Protein AF-A0A2J0Q0A0-F1 (afdb_monomer_lite)

Secondary structure (DSSP, 8-state):
--HHHHHHHHHHHIIIIIHHHHHHHHHHHHH--HHHHHHHHHHHHHHHHHHHHHHHHHHH-TTTTT-HHHHHHHHHHHHHHHHHHHHHHHHHHHHHHHHHHHTT-

Structure (mmCIF, N/CA/C/O backbone):
data_AF-A0A2J0Q0A0-F1
#
_entry.id   AF-A0A2J0Q0A0-F1
#
loop_
_atom_site.group_PDB
_atom_site.id
_atom_site.type_symbol
_atom_site.label_atom_id
_atom_site.label_alt_id
_atom_site.label_comp_id
_atom_site.label_asym_id
_atom_site.label_entity_id
_atom_site.label_seq_id
_atom_site.pdbx_PDB_ins_code
_atom_site.Cartn_x
_atom_site.Cartn_y
_atom_site.Cartn_z
_atom_site.occupancy
_atom_site.B_iso_or_equiv
_atom_site.auth_seq_id
_atom_site.auth_comp_id
_atom_site.auth_asym_id
_atom_site.auth_atom_id
_atom_site.pdbx_PDB_model_num
ATOM 1 N N . MET A 1 1 ? -14.713 5.503 20.145 1.00 80.75 1 MET A N 1
ATOM 2 C CA . MET A 1 1 ? -14.421 4.571 19.046 1.00 80.75 1 MET A CA 1
ATOM 3 C C . MET A 1 1 ? -14.456 3.173 19.618 1.00 80.75 1 MET A C 1
ATOM 5 O O . MET A 1 1 ? -13.974 2.983 20.728 1.00 80.75 1 MET A O 1
ATOM 9 N N . THR A 1 2 ? -15.078 2.236 18.923 1.00 88.56 2 THR A N 1
ATOM 10 C CA . THR A 1 2 ? -15.164 0.825 19.304 1.00 88.56 2 THR A CA 1
ATOM 11 C C . THR A 1 2 ? -14.374 -0.029 18.316 1.00 88.56 2 THR A C 1
ATOM 13 O O . THR A 1 2 ? -13.995 0.447 17.249 1.00 88.56 2 THR A O 1
ATOM 16 N N . LYS A 1 3 ? -14.142 -1.301 18.653 1.00 87.75 3 LYS A N 1
ATOM 17 C CA . LYS A 1 3 ? -13.508 -2.261 17.739 1.00 87.75 3 LYS A CA 1
ATOM 18 C C . LYS A 1 3 ? -14.283 -2.396 16.422 1.00 87.75 3 LYS A C 1
ATOM 20 O O . LYS A 1 3 ? -13.683 -2.305 15.365 1.00 87.75 3 LYS A O 1
ATOM 25 N N . THR A 1 4 ? -15.616 -2.464 16.489 1.00 91.50 4 THR A N 1
ATOM 26 C CA . THR A 1 4 ? -16.485 -2.499 15.300 1.00 91.50 4 THR A CA 1
ATOM 27 C C . THR A 1 4 ? -16.289 -1.287 14.388 1.00 91.50 4 THR A C 1
ATOM 29 O O . THR A 1 4 ? -16.342 -1.434 13.172 1.00 91.50 4 THR A O 1
ATOM 32 N N . ASP A 1 5 ? -16.041 -0.099 14.948 1.00 92.12 5 ASP A N 1
ATOM 33 C CA . ASP A 1 5 ? -15.784 1.091 14.131 1.00 92.12 5 ASP A CA 1
ATOM 34 C C . ASP A 1 5 ? -14.448 0.972 13.376 1.00 92.12 5 ASP A C 1
ATOM 36 O O . ASP A 1 5 ? -14.370 1.341 12.208 1.00 92.12 5 ASP A O 1
ATOM 40 N N . ILE A 1 6 ? -13.408 0.417 14.013 1.00 94.06 6 ILE A N 1
ATOM 41 C CA . ILE A 1 6 ? -12.119 0.159 13.352 1.00 94.06 6 ILE A CA 1
ATOM 42 C C . ILE A 1 6 ? -12.250 -0.918 12.279 1.00 94.06 6 ILE A C 1
ATOM 44 O O . ILE A 1 6 ? -11.717 -0.729 11.188 1.00 94.06 6 ILE A O 1
ATOM 48 N N . ASP A 1 7 ? -12.981 -1.999 12.549 1.00 93.25 7 ASP A N 1
ATOM 49 C CA . ASP A 1 7 ? -13.211 -3.067 11.570 1.00 93.25 7 ASP A CA 1
ATOM 50 C C . ASP A 1 7 ? -13.849 -2.500 10.290 1.00 93.25 7 ASP A C 1
ATOM 52 O O . ASP A 1 7 ? -13.417 -2.815 9.180 1.00 93.25 7 ASP A O 1
ATOM 56 N N . LEU A 1 8 ? -14.827 -1.597 10.439 1.00 95.38 8 LEU A N 1
ATOM 57 C CA . LEU A 1 8 ? -15.453 -0.896 9.315 1.00 95.38 8 LEU A CA 1
ATOM 58 C C . LEU A 1 8 ? -14.465 0.021 8.586 1.00 95.38 8 LEU A C 1
ATOM 60 O O . LEU A 1 8 ? -14.397 -0.021 7.361 1.00 95.38 8 LEU A O 1
ATOM 64 N N . MET A 1 9 ? -13.661 0.806 9.311 1.00 95.81 9 MET A N 1
ATOM 65 C CA . MET A 1 9 ? -12.643 1.670 8.697 1.00 95.81 9 MET A CA 1
ATOM 66 C C . MET A 1 9 ? -11.593 0.865 7.918 1.00 95.81 9 MET A C 1
ATOM 68 O O . MET A 1 9 ? -11.182 1.277 6.835 1.00 95.81 9 MET A O 1
ATOM 72 N N . LEU A 1 10 ? -11.156 -0.280 8.449 1.00 95.62 10 LEU A N 1
ATOM 73 C CA . LEU A 1 10 ? -10.203 -1.169 7.783 1.00 95.62 10 LEU A CA 1
ATOM 74 C C . LEU A 1 10 ? -10.828 -1.862 6.569 1.00 95.62 10 LEU A C 1
ATOM 76 O O . LEU A 1 10 ? -10.151 -2.036 5.555 1.00 95.62 10 LEU A O 1
ATOM 80 N N . GLN A 1 11 ? -12.112 -2.217 6.632 1.00 96.00 11 GLN A N 1
ATOM 81 C CA . GLN A 1 11 ? -12.835 -2.744 5.479 1.00 96.00 11 GLN A CA 1
ATOM 82 C C . GLN A 1 11 ? -12.969 -1.689 4.373 1.00 96.00 11 GLN A C 1
ATOM 84 O O . GLN A 1 11 ? -12.642 -1.967 3.220 1.00 96.00 11 GLN A O 1
ATOM 89 N N . GLU A 1 12 ? -13.385 -0.467 4.710 1.00 96.94 12 GLU A N 1
ATOM 90 C CA . GLU A 1 12 ? -13.476 0.639 3.750 1.00 96.94 12 GLU A CA 1
ATOM 91 C C . GLU A 1 12 ? -12.109 0.960 3.139 1.00 96.94 12 GLU A C 1
ATOM 93 O O . GLU A 1 12 ? -11.995 1.128 1.925 1.00 96.94 12 GLU A O 1
ATOM 98 N N . PHE A 1 13 ? -11.057 0.976 3.961 1.00 97.62 13 PHE A N 1
ATOM 99 C CA . PHE A 1 13 ? -9.681 1.111 3.499 1.00 97.62 13 PHE A CA 1
ATOM 100 C C . PHE A 1 13 ? -9.309 0.014 2.496 1.00 97.62 13 PHE A C 1
ATOM 102 O O . PHE A 1 13 ? -8.730 0.291 1.442 1.00 97.62 13 PHE A O 1
ATOM 109 N N . HIS A 1 14 ? -9.650 -1.237 2.809 1.00 96.00 14 HIS A N 1
ATOM 110 C CA . HIS A 1 14 ? -9.340 -2.371 1.955 1.00 96.00 14 HIS A CA 1
ATOM 111 C C . HIS A 1 14 ? -10.010 -2.246 0.581 1.00 96.00 14 HIS A C 1
ATOM 113 O O . HIS A 1 14 ? -9.343 -2.359 -0.448 1.00 96.00 14 HIS A O 1
ATOM 119 N N . GLU A 1 15 ? -11.312 -1.970 0.572 1.00 97.12 15 GLU A N 1
ATOM 120 C CA . GLU A 1 15 ? -12.121 -1.899 -0.643 1.00 97.12 15 GLU A CA 1
ATOM 121 C C . GLU A 1 15 ? -11.778 -0.680 -1.506 1.00 97.12 15 GLU A C 1
ATOM 123 O O . GLU A 1 15 ? -11.703 -0.788 -2.729 1.00 97.12 15 GLU A O 1
ATOM 128 N N . GLN A 1 16 ? -11.562 0.481 -0.883 1.00 97.25 16 GLN A N 1
ATOM 129 C CA . GLN A 1 16 ? -11.440 1.746 -1.610 1.00 97.25 16 GLN A CA 1
ATOM 130 C C . GLN A 1 16 ? -10.001 2.137 -1.934 1.00 97.25 16 GLN A C 1
ATOM 132 O O . GLN A 1 16 ? -9.801 2.956 -2.828 1.00 97.25 16 GLN A O 1
ATOM 137 N N . LEU A 1 17 ? -9.007 1.607 -1.214 1.00 97.69 17 LEU A N 1
ATOM 138 C CA . LEU A 1 17 ? -7.615 2.056 -1.336 1.00 97.69 17 LEU A CA 1
ATOM 139 C C . LEU A 1 17 ? -6.634 0.902 -1.521 1.00 97.69 17 LEU A C 1
ATOM 141 O O . LEU A 1 17 ? -5.792 0.970 -2.412 1.00 97.69 17 LEU A O 1
ATOM 145 N N . HIS A 1 18 ? -6.742 -0.167 -0.729 1.00 96.06 18 HIS A N 1
ATOM 146 C CA . HIS A 1 18 ? -5.785 -1.271 -0.818 1.00 96.06 18 HIS A CA 1
ATOM 147 C C . HIS A 1 18 ? -5.936 -2.073 -2.117 1.00 96.06 18 HIS A C 1
ATOM 149 O O . HIS A 1 18 ? -4.939 -2.312 -2.791 1.00 96.06 18 HIS A O 1
ATOM 155 N N . ILE A 1 19 ? -7.160 -2.457 -2.503 1.00 96.25 19 ILE A N 1
ATOM 156 C CA . ILE A 1 19 ? -7.395 -3.166 -3.772 1.00 96.25 19 ILE A CA 1
ATOM 157 C C . ILE A 1 19 ? -6.963 -2.306 -4.977 1.00 96.25 19 ILE A C 1
ATOM 159 O O . ILE A 1 19 ? -6.145 -2.786 -5.762 1.00 96.25 19 ILE A O 1
ATOM 163 N N . PRO A 1 20 ? -7.389 -1.030 -5.108 1.00 97.12 20 PRO A N 1
ATOM 164 C CA . PRO A 1 20 ? -6.931 -0.176 -6.207 1.00 97.12 20 PRO A CA 1
ATOM 165 C C . PRO A 1 20 ? -5.415 0.040 -6.252 1.00 97.12 20 PRO A C 1
ATOM 167 O O . PRO A 1 20 ? -4.844 0.115 -7.338 1.00 97.12 20 PRO A O 1
ATOM 170 N N . LEU A 1 21 ? -4.748 0.118 -5.095 1.00 97.81 21 LEU A N 1
ATOM 171 C CA . LEU A 1 21 ? -3.288 0.157 -5.032 1.00 97.81 21 LEU A CA 1
ATOM 172 C C . LEU A 1 21 ? -2.674 -1.112 -5.634 1.00 97.81 21 LEU A C 1
ATOM 174 O O . LEU A 1 21 ? -1.779 -1.007 -6.466 1.00 97.81 21 LEU A O 1
ATOM 178 N N . LEU A 1 22 ? -3.151 -2.299 -5.255 1.00 96.00 22 LEU A N 1
ATOM 179 C CA . LEU A 1 22 ? -2.631 -3.558 -5.799 1.00 96.00 22 LEU A CA 1
ATOM 180 C C . LEU A 1 22 ? -2.854 -3.668 -7.313 1.00 96.00 22 LEU A C 1
ATOM 182 O O . LEU A 1 22 ? -1.957 -4.120 -8.030 1.00 96.00 22 LEU A O 1
ATOM 186 N N . ASP A 1 23 ? -4.006 -3.209 -7.805 1.00 97.06 23 ASP A N 1
ATOM 187 C CA . ASP A 1 23 ? -4.293 -3.148 -9.239 1.00 97.06 23 ASP A CA 1
ATOM 188 C C . ASP A 1 23 ? -3.322 -2.198 -9.959 1.00 97.06 23 ASP A C 1
ATOM 190 O O . ASP A 1 23 ? -2.744 -2.562 -10.984 1.00 97.06 23 ASP A O 1
ATOM 194 N N . ALA A 1 24 ? -3.079 -1.007 -9.401 1.00 97.38 24 ALA A N 1
ATOM 195 C CA . ALA A 1 24 ? -2.146 -0.034 -9.965 1.00 97.38 24 ALA A CA 1
ATOM 196 C C . ALA A 1 24 ? -0.693 -0.538 -9.947 1.00 97.38 24 ALA A C 1
ATOM 198 O O . ALA A 1 24 ? 0.015 -0.388 -10.940 1.00 97.38 24 ALA A O 1
ATOM 199 N N . THR A 1 25 ? -0.254 -1.180 -8.861 1.00 96.56 25 THR A N 1
ATOM 200 C CA . THR A 1 25 ? 1.077 -1.798 -8.764 1.00 96.56 25 THR A CA 1
ATOM 201 C C . THR A 1 25 ? 1.239 -2.915 -9.791 1.00 96.56 25 THR A C 1
ATOM 203 O O . THR A 1 25 ? 2.239 -2.961 -10.504 1.00 96.56 25 THR A O 1
ATOM 206 N N . THR A 1 26 ? 0.235 -3.783 -9.937 1.00 96.38 26 THR A N 1
ATOM 207 C CA . THR A 1 26 ? 0.241 -4.847 -10.954 1.00 96.38 26 THR A CA 1
ATOM 208 C C . THR A 1 26 ? 0.331 -4.266 -12.363 1.00 96.38 26 THR A C 1
ATOM 210 O O . THR A 1 26 ? 1.095 -4.753 -13.200 1.00 96.38 26 THR A O 1
ATOM 213 N N . GLU A 1 27 ? -0.423 -3.203 -12.630 1.00 97.12 27 GLU A N 1
ATOM 214 C CA . GLU A 1 27 ? -0.394 -2.519 -13.916 1.00 97.12 27 GLU A CA 1
ATOM 215 C C . GLU A 1 27 ? 0.958 -1.845 -14.181 1.00 97.12 27 GLU A C 1
ATOM 217 O O . GLU A 1 27 ? 1.443 -1.895 -15.311 1.00 97.12 27 GLU A O 1
ATOM 222 N N . ALA A 1 28 ? 1.605 -1.291 -13.152 1.00 97.38 28 ALA A N 1
ATOM 223 C CA . ALA A 1 28 ? 2.946 -0.727 -13.259 1.00 97.38 28 ALA A CA 1
ATOM 224 C C . ALA A 1 28 ? 3.974 -1.783 -13.681 1.00 97.38 28 ALA A C 1
ATOM 226 O O . ALA A 1 28 ? 4.713 -1.566 -14.639 1.00 97.38 28 ALA A O 1
ATOM 227 N N . TYR A 1 29 ? 3.958 -2.964 -13.057 1.00 95.44 29 TYR A N 1
ATOM 228 C CA . TYR A 1 29 ? 4.806 -4.086 -13.481 1.00 95.44 29 TYR A CA 1
ATOM 229 C C . TYR A 1 29 ? 4.510 -4.549 -14.910 1.00 95.44 29 TYR A C 1
ATOM 231 O O . TYR A 1 29 ? 5.413 -4.970 -15.629 1.00 95.44 29 TYR A O 1
ATOM 239 N N . ARG A 1 30 ? 3.243 -4.492 -15.336 1.00 96.00 30 ARG A N 1
ATOM 240 C CA . ARG A 1 30 ? 2.837 -4.912 -16.682 1.00 96.00 30 ARG A CA 1
ATOM 241 C C . ARG A 1 30 ? 3.274 -3.923 -17.760 1.00 96.00 30 ARG A C 1
ATOM 243 O O . ARG A 1 30 ? 3.621 -4.350 -18.859 1.00 96.00 30 ARG A O 1
ATOM 250 N N . GLN A 1 31 ? 3.170 -2.625 -17.486 1.00 95.44 31 GLN A N 1
ATOM 251 C CA . GLN A 1 31 ? 3.517 -1.578 -18.445 1.00 95.44 31 GLN A CA 1
ATOM 252 C C . GLN A 1 31 ? 5.016 -1.273 -18.451 1.00 95.44 31 GLN A C 1
ATOM 254 O O . GLN A 1 31 ? 5.555 -1.007 -19.521 1.00 95.44 31 GLN A O 1
ATOM 259 N N . GLY A 1 32 ? 5.672 -1.304 -17.289 1.00 93.06 32 GLY A N 1
ATOM 260 C CA . GLY A 1 32 ? 7.097 -0.997 -17.155 1.00 93.06 32 GLY A CA 1
ATOM 261 C C . GLY A 1 32 ? 7.445 0.448 -17.520 1.00 93.06 32 GLY A C 1
ATOM 262 O O . GLY A 1 32 ? 8.558 0.717 -17.956 1.00 93.06 32 GLY A O 1
ATOM 263 N N . THR A 1 33 ? 6.497 1.385 -17.403 1.00 94.62 33 THR A N 1
ATOM 264 C CA . THR A 1 33 ? 6.714 2.795 -17.768 1.00 94.62 33 THR A CA 1
ATOM 265 C C . THR A 1 33 ? 6.802 3.696 -16.538 1.00 94.62 33 THR A C 1
ATOM 267 O O . THR A 1 33 ? 6.100 3.443 -15.548 1.00 94.62 33 THR A O 1
ATOM 270 N N . PRO A 1 34 ? 7.568 4.802 -16.595 1.00 95.06 34 PRO A N 1
ATOM 271 C CA . PRO A 1 34 ? 7.611 5.785 -15.513 1.00 95.06 34 PRO A CA 1
ATOM 272 C C . PRO A 1 34 ? 6.227 6.326 -15.121 1.00 95.06 34 PRO A C 1
ATOM 274 O O . PRO A 1 34 ? 5.950 6.545 -13.941 1.00 95.06 34 PRO A O 1
ATOM 277 N N . GLU A 1 35 ? 5.329 6.518 -16.091 1.00 96.19 35 GLU A N 1
ATOM 278 C CA . GLU A 1 35 ? 3.969 7.004 -15.851 1.00 96.19 35 GLU A CA 1
ATOM 279 C C . GLU A 1 35 ? 3.134 6.001 -15.049 1.00 96.19 35 GLU A C 1
ATOM 281 O O . GLU A 1 35 ? 2.409 6.401 -14.136 1.00 96.19 35 GLU A O 1
ATOM 286 N N . SER A 1 36 ? 3.253 4.706 -15.361 1.00 96.88 36 SER A N 1
ATOM 287 C CA . SER A 1 36 ? 2.530 3.642 -14.658 1.00 96.88 36 SER A CA 1
ATOM 288 C C . SER A 1 36 ? 2.994 3.497 -13.204 1.00 96.88 36 SER A C 1
ATOM 290 O O . SER A 1 36 ? 2.165 3.438 -12.294 1.00 96.88 36 SER A O 1
ATOM 292 N N . VAL A 1 37 ? 4.309 3.574 -12.964 1.00 97.50 37 VAL A N 1
ATOM 293 C CA . VAL A 1 37 ? 4.892 3.601 -11.614 1.00 97.50 37 VAL A CA 1
ATOM 294 C C . VAL A 1 37 ? 4.446 4.848 -10.856 1.00 97.50 37 VAL A C 1
ATOM 296 O O . VAL A 1 37 ? 4.031 4.754 -9.703 1.00 97.50 37 VAL A O 1
ATOM 299 N N . SER A 1 38 ? 4.468 6.020 -11.500 1.00 97.44 38 SER A N 1
ATOM 300 C CA . SER A 1 38 ? 4.019 7.269 -10.877 1.00 97.44 38 SER A CA 1
ATOM 301 C C . SER A 1 38 ? 2.567 7.189 -10.403 1.00 97.44 38 SER A C 1
ATOM 303 O O . SER A 1 38 ? 2.251 7.683 -9.320 1.00 97.44 38 SER A O 1
ATOM 305 N N . GLU A 1 39 ? 1.679 6.563 -11.177 1.00 97.56 39 GLU A N 1
ATOM 306 C CA . GLU A 1 39 ? 0.284 6.391 -10.774 1.00 97.56 39 GLU A CA 1
ATOM 307 C C . GLU A 1 39 ? 0.138 5.439 -9.581 1.00 97.56 39 GLU A C 1
ATOM 309 O O . GLU A 1 39 ? -0.541 5.783 -8.611 1.00 97.56 39 GLU A O 1
ATOM 314 N N . ALA A 1 40 ? 0.841 4.304 -9.585 1.00 98.06 40 ALA A N 1
ATOM 315 C CA . ALA A 1 40 ? 0.854 3.386 -8.447 1.00 98.06 40 ALA A CA 1
ATOM 316 C C . ALA A 1 40 ? 1.396 4.055 -7.168 1.00 98.06 40 ALA A C 1
ATOM 318 O O . ALA A 1 40 ? 0.811 3.911 -6.093 1.00 98.06 40 ALA A O 1
ATOM 319 N N . VAL A 1 41 ? 2.442 4.882 -7.280 1.00 98.00 41 VAL A N 1
ATOM 320 C CA . VAL A 1 41 ? 2.992 5.658 -6.153 1.00 98.00 41 VAL A CA 1
ATOM 321 C C . VAL A 1 41 ? 1.978 6.669 -5.602 1.00 98.00 41 VAL A C 1
ATOM 323 O O . VAL A 1 41 ? 1.907 6.862 -4.386 1.00 98.00 41 VAL A O 1
ATOM 326 N N . LYS A 1 42 ? 1.147 7.301 -6.444 1.00 97.81 42 LYS A N 1
ATOM 327 C CA . LYS A 1 42 ? 0.074 8.192 -5.958 1.00 97.81 42 LYS A CA 1
ATOM 328 C C . LYS A 1 42 ? -0.978 7.426 -5.161 1.00 97.81 42 LYS A C 1
ATOM 330 O O . LYS A 1 42 ? -1.390 7.904 -4.103 1.00 97.81 42 LYS A O 1
ATOM 335 N N . GLN A 1 43 ? -1.387 6.249 -5.640 1.00 97.94 43 GLN A N 1
ATOM 336 C CA . GLN A 1 43 ? -2.324 5.386 -4.912 1.00 97.94 43 GLN A CA 1
ATOM 337 C C . GLN A 1 43 ? -1.728 4.939 -3.573 1.00 97.94 43 GLN A C 1
ATOM 339 O O . GLN A 1 43 ? -2.390 5.026 -2.539 1.00 97.94 43 GLN A O 1
ATOM 344 N N . LEU A 1 44 ? -0.444 4.565 -3.566 1.00 98.19 44 LEU A N 1
ATOM 345 C CA . LEU A 1 44 ? 0.280 4.192 -2.353 1.00 98.19 44 LEU A CA 1
ATOM 346 C C . LEU A 1 44 ? 0.324 5.346 -1.350 1.00 98.19 44 LEU A C 1
ATOM 348 O O . LEU A 1 44 ? 0.115 5.137 -0.154 1.00 98.19 44 LEU A O 1
ATOM 352 N N . HIS A 1 45 ? 0.572 6.568 -1.824 1.00 97.88 45 HIS A N 1
ATOM 353 C CA . HIS A 1 45 ? 0.583 7.750 -0.973 1.00 97.88 45 HIS A CA 1
ATOM 354 C C . HIS A 1 45 ? -0.790 8.000 -0.340 1.00 97.88 45 HIS A C 1
ATOM 356 O O . HIS A 1 45 ? -0.874 8.189 0.874 1.00 97.88 45 HIS A O 1
ATOM 362 N N . LEU A 1 46 ? -1.865 7.949 -1.132 1.00 97.62 46 LEU A N 1
ATOM 363 C CA . LEU A 1 46 ? -3.227 8.122 -0.627 1.00 97.62 46 LEU A CA 1
ATOM 364 C C . LEU A 1 46 ? -3.572 7.064 0.431 1.00 97.62 46 LEU A C 1
ATOM 366 O O . LEU A 1 46 ? -4.038 7.411 1.518 1.00 97.62 46 LEU A O 1
AT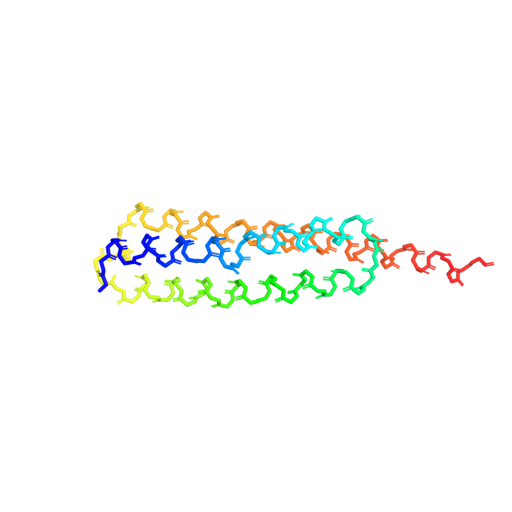OM 370 N N . ALA A 1 47 ? -3.279 5.793 0.144 1.00 98.12 47 ALA A N 1
ATOM 371 C CA . ALA A 1 47 ? -3.464 4.695 1.084 1.00 98.12 47 ALA A CA 1
ATOM 372 C C . ALA A 1 47 ? -2.658 4.925 2.377 1.00 98.12 47 ALA A C 1
ATOM 374 O O . ALA A 1 47 ? -3.191 4.830 3.479 1.00 98.12 47 ALA A O 1
ATOM 375 N N . SER A 1 48 ? -1.396 5.337 2.268 1.00 97.88 48 SER A N 1
ATOM 376 C CA . SER A 1 48 ? -0.541 5.606 3.432 1.00 97.88 48 SER A CA 1
ATOM 377 C C . SER A 1 48 ? -1.088 6.727 4.320 1.00 97.88 48 SER A C 1
ATOM 379 O O . SER A 1 48 ? -1.078 6.603 5.544 1.00 97.88 48 SER A O 1
ATOM 381 N N . VAL A 1 49 ? -1.613 7.805 3.729 1.00 97.75 49 VAL A N 1
ATOM 382 C CA . VAL A 1 49 ? -2.207 8.924 4.481 1.00 97.75 49 VAL A CA 1
ATOM 383 C C . VAL A 1 49 ? -3.445 8.477 5.259 1.00 97.75 49 VAL A C 1
ATOM 385 O O . VAL A 1 49 ? -3.580 8.803 6.440 1.00 97.75 49 VAL A O 1
ATOM 388 N N . VAL A 1 50 ? -4.342 7.713 4.631 1.00 97.69 50 VAL A N 1
ATOM 389 C CA . VAL A 1 50 ? -5.552 7.220 5.307 1.00 97.69 50 VAL A CA 1
ATOM 390 C C . VAL A 1 50 ? -5.195 6.210 6.396 1.00 97.69 50 VAL A C 1
ATOM 392 O O . VAL A 1 50 ? -5.720 6.304 7.507 1.00 97.69 50 VAL A O 1
ATOM 395 N N . MET A 1 51 ? -4.246 5.310 6.128 1.00 97.69 51 MET A N 1
ATOM 396 C CA . MET A 1 51 ? -3.760 4.343 7.113 1.00 97.69 51 MET A CA 1
ATOM 397 C C . MET A 1 51 ? -3.139 5.038 8.330 1.00 97.69 51 MET A C 1
ATOM 399 O O . MET A 1 51 ? -3.420 4.665 9.467 1.00 97.69 51 MET A O 1
ATOM 403 N N . GLN A 1 52 ? -2.367 6.108 8.117 1.00 96.69 52 GLN A N 1
ATOM 404 C CA . GLN A 1 52 ? -1.833 6.924 9.208 1.00 96.69 52 GLN A CA 1
ATOM 405 C C . GLN A 1 52 ? -2.950 7.551 10.055 1.00 96.69 52 GLN A C 1
ATOM 407 O O . GLN A 1 52 ? -2.838 7.602 11.279 1.00 96.69 52 GLN A O 1
ATOM 412 N N . GLY A 1 53 ? -4.045 7.986 9.424 1.00 96.50 53 GLY A N 1
ATOM 413 C CA . GLY A 1 53 ? -5.237 8.464 10.126 1.00 96.50 53 GLY A CA 1
ATOM 414 C C . GLY A 1 53 ? -5.873 7.390 11.015 1.00 96.50 53 GLY A C 1
ATOM 415 O O . GLY A 1 53 ? -6.173 7.664 12.176 1.00 96.50 53 GLY A O 1
ATOM 416 N N . ILE A 1 54 ? -6.022 6.161 10.505 1.00 96.25 54 ILE A N 1
ATOM 417 C CA . ILE A 1 54 ? -6.543 5.015 11.272 1.00 96.25 54 ILE A CA 1
ATOM 418 C C . ILE A 1 54 ? -5.633 4.707 12.468 1.00 96.25 54 ILE A C 1
ATOM 420 O O . ILE A 1 54 ? -6.124 4.589 13.591 1.00 96.25 54 ILE A O 1
ATOM 424 N N . ILE A 1 55 ? -4.313 4.647 12.255 1.00 96.38 55 ILE A N 1
ATOM 425 C CA . ILE A 1 55 ? -3.324 4.442 13.326 1.00 96.38 55 ILE A CA 1
ATOM 426 C C . ILE A 1 55 ? -3.494 5.505 14.413 1.00 96.38 55 ILE A C 1
ATOM 428 O O . ILE A 1 55 ? -3.635 5.169 15.585 1.00 96.38 55 ILE A O 1
ATOM 432 N N . SER A 1 56 ? -3.569 6.783 14.033 1.00 96.31 56 SER A N 1
ATOM 433 C CA . SER A 1 56 ? -3.737 7.875 14.993 1.00 96.31 56 SER A CA 1
ATOM 434 C C . SER A 1 56 ? -5.042 7.786 15.789 1.00 96.31 56 SER A C 1
ATOM 436 O O . SER A 1 56 ? -5.049 8.119 16.973 1.00 96.31 56 SER A O 1
ATOM 438 N N . VAL A 1 57 ? -6.140 7.326 15.181 1.00 95.31 57 VAL A N 1
ATOM 439 C CA . VAL A 1 57 ? -7.408 7.087 15.893 1.00 95.31 57 VAL A CA 1
ATOM 440 C C . VAL A 1 57 ? -7.261 5.967 16.924 1.00 95.31 57 VAL A C 1
ATOM 442 O O . VAL A 1 57 ? -7.755 6.107 18.044 1.00 95.31 57 VAL A O 1
ATOM 445 N N . VAL A 1 58 ? -6.579 4.876 16.566 1.00 95.69 58 VAL A N 1
ATOM 446 C CA . VAL A 1 58 ? -6.330 3.749 17.474 1.00 95.69 58 VAL A CA 1
ATOM 447 C C . VAL A 1 58 ? -5.445 4.179 18.640 1.00 95.69 58 VAL A C 1
ATOM 449 O O . VAL A 1 58 ? -5.814 3.948 19.787 1.00 95.69 58 VAL A O 1
ATOM 452 N N . GLU A 1 59 ? -4.336 4.871 18.373 1.00 94.69 59 GLU A N 1
ATOM 453 C CA . GLU A 1 59 ? -3.392 5.339 19.399 1.00 94.69 59 GLU A CA 1
ATOM 454 C C . GLU A 1 59 ? -4.031 6.303 20.411 1.00 94.69 59 GLU A C 1
ATOM 456 O O . GLU A 1 59 ? -3.725 6.252 21.604 1.00 94.69 59 GLU A O 1
ATOM 461 N N . GLN A 1 60 ? -4.938 7.172 19.953 1.00 94.31 60 GLN A N 1
ATOM 462 C CA . GLN A 1 60 ? -5.628 8.154 20.799 1.00 94.31 60 GLN A CA 1
ATOM 463 C C . GLN A 1 60 ? -6.803 7.562 21.592 1.00 94.31 60 GLN A C 1
ATOM 465 O O . GLN A 1 60 ? -7.356 8.236 22.463 1.00 94.31 60 GLN A O 1
ATOM 470 N N . SER A 1 61 ? -7.217 6.327 21.301 1.00 94.38 61 SER A N 1
ATOM 471 C CA . SER A 1 61 ? -8.346 5.684 21.966 1.00 94.38 61 SER A CA 1
ATOM 472 C C . SER A 1 61 ? -7.875 4.795 23.116 1.00 94.38 61 SER A C 1
ATOM 474 O O . SER A 1 61 ? -7.300 3.738 22.886 1.00 94.38 61 SER A O 1
ATOM 476 N N . GLU A 1 62 ? -8.226 5.167 24.352 1.00 90.31 62 GLU A N 1
ATOM 477 C CA . GLU A 1 62 ? -7.863 4.422 25.577 1.00 90.31 62 GLU A CA 1
ATOM 478 C C . GLU A 1 62 ? -8.302 2.948 25.578 1.00 90.31 62 GLU A C 1
ATOM 480 O O . GLU A 1 62 ? -7.690 2.118 26.234 1.00 90.31 62 GLU A O 1
ATOM 485 N N . SER A 1 63 ? -9.378 2.606 24.866 1.00 90.81 63 SER A N 1
ATOM 486 C CA . SER A 1 63 ? -9.876 1.230 24.779 1.00 90.81 63 SER A CA 1
ATOM 487 C C . SER A 1 63 ? -9.238 0.403 23.662 1.00 90.81 63 SER A C 1
ATOM 489 O O . SER A 1 63 ? -9.383 -0.813 23.672 1.00 90.81 63 SER A O 1
ATOM 491 N N . LEU A 1 64 ? -8.617 1.044 22.667 1.00 92.94 64 LEU A N 1
ATOM 492 C CA . LEU A 1 64 ? -8.098 0.373 21.467 1.00 92.94 64 LEU A CA 1
ATOM 493 C C . LEU A 1 64 ? -6.571 0.338 21.437 1.00 92.94 64 LEU A C 1
ATOM 495 O O . LEU A 1 64 ? -5.999 -0.597 20.888 1.00 92.94 64 LEU A O 1
ATOM 499 N N . ASN A 1 65 ? -5.907 1.323 22.042 1.00 92.81 65 ASN A N 1
ATOM 500 C CA . ASN A 1 65 ? -4.448 1.423 22.058 1.00 92.81 65 ASN A CA 1
ATOM 501 C C . ASN A 1 65 ? -3.751 0.303 22.856 1.00 92.81 65 ASN A C 1
ATOM 503 O O . ASN A 1 65 ? -2.542 0.131 22.730 1.00 92.81 65 ASN A O 1
ATOM 507 N N . GLU A 1 66 ? -4.502 -0.472 23.641 1.00 93.62 66 GLU A N 1
ATOM 508 C CA . GLU A 1 66 ? -4.037 -1.667 24.353 1.00 93.62 66 GLU A CA 1
ATOM 509 C C . GLU A 1 66 ? -4.630 -2.977 23.785 1.00 93.62 66 GLU A C 1
ATOM 511 O O . GLU A 1 66 ? -4.216 -4.068 24.191 1.00 93.62 66 GLU A O 1
ATOM 516 N N . ASP A 1 67 ? -5.563 -2.903 22.825 1.00 95.19 67 ASP A N 1
ATOM 517 C CA . ASP A 1 67 ? -6.190 -4.076 22.203 1.00 95.19 67 ASP A CA 1
ATOM 518 C C . ASP A 1 67 ? -5.234 -4.714 21.181 1.00 95.19 67 ASP A C 1
ATOM 520 O O . ASP A 1 67 ? -5.039 -4.227 20.067 1.00 95.19 67 ASP A O 1
ATOM 524 N N . GLN A 1 68 ? -4.630 -5.838 21.568 1.00 94.00 68 GLN A N 1
ATOM 525 C CA . GLN A 1 68 ? -3.637 -6.547 20.755 1.00 94.00 68 GLN A CA 1
ATOM 526 C C . GLN A 1 68 ? -4.174 -7.032 19.404 1.00 94.00 68 GLN A C 1
ATOM 528 O O . GLN A 1 68 ? -3.400 -7.109 18.448 1.00 94.00 68 GLN A O 1
ATOM 533 N N . ASP A 1 69 ? -5.465 -7.355 19.296 1.00 93.94 69 ASP A N 1
ATOM 534 C CA . ASP A 1 69 ? -6.039 -7.782 18.019 1.00 93.94 69 ASP A CA 1
ATOM 535 C C . ASP A 1 69 ? -6.107 -6.601 17.053 1.00 93.94 69 ASP A C 1
ATOM 537 O O . ASP A 1 69 ? -5.662 -6.715 15.911 1.00 93.94 69 ASP A O 1
ATOM 541 N N . VAL A 1 70 ? -6.593 -5.456 17.542 1.00 94.31 70 VAL A N 1
ATOM 542 C CA . VAL A 1 70 ? -6.684 -4.216 16.761 1.00 94.31 70 VAL A CA 1
ATOM 543 C C . VAL A 1 70 ? -5.294 -3.755 16.331 1.00 94.31 70 VAL A C 1
ATOM 545 O O . VAL A 1 70 ? -5.062 -3.494 15.150 1.00 94.31 70 VAL A O 1
ATOM 548 N N . LEU A 1 71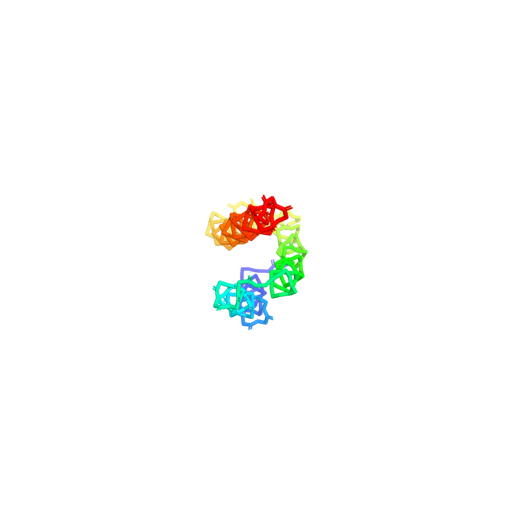 ? -4.337 -3.713 17.263 1.00 95.25 71 LEU A N 1
ATOM 549 C CA . LEU A 1 71 ? -2.961 -3.315 16.965 1.00 95.25 71 LEU A CA 1
ATOM 550 C C . LEU A 1 71 ? -2.313 -4.235 15.925 1.00 95.25 71 LEU A C 1
ATOM 552 O O . LEU A 1 71 ? -1.614 -3.756 15.028 1.00 95.25 71 LEU A O 1
ATOM 556 N N . ARG A 1 72 ? -2.549 -5.550 16.018 1.00 95.31 72 ARG A N 1
ATOM 557 C CA . ARG A 1 72 ? -2.042 -6.528 15.049 1.00 95.31 72 ARG A CA 1
ATOM 558 C C . ARG A 1 72 ? -2.621 -6.281 13.661 1.00 95.31 72 ARG A C 1
ATOM 560 O O . ARG A 1 72 ? -1.863 -6.301 12.697 1.00 95.31 72 ARG A O 1
ATOM 567 N N . GLU A 1 73 ? -3.925 -6.067 13.543 1.00 94.12 73 GLU A N 1
ATOM 568 C CA . GLU A 1 73 ? -4.588 -5.887 12.246 1.00 94.12 73 GLU A CA 1
ATOM 569 C C . GLU A 1 73 ? -4.144 -4.602 11.553 1.00 94.12 73 GLU A C 1
ATOM 571 O O . GLU A 1 73 ? -3.702 -4.636 10.406 1.00 94.12 73 GLU A O 1
ATOM 576 N N . VAL A 1 74 ? -4.135 -3.491 12.287 1.00 95.31 74 VAL A N 1
ATOM 577 C CA . VAL A 1 74 ? -3.614 -2.204 11.810 1.00 95.31 74 VAL A CA 1
ATOM 578 C C . VAL A 1 74 ? -2.153 -2.334 11.368 1.00 95.31 74 VAL A C 1
ATOM 580 O O . VAL A 1 74 ? -1.783 -1.849 10.299 1.00 95.31 74 VAL A O 1
ATOM 583 N N . SER A 1 75 ? -1.325 -3.039 12.146 1.00 95.75 75 SER A N 1
ATOM 584 C CA . SER A 1 75 ? 0.082 -3.274 11.799 1.00 95.75 75 SER A CA 1
ATOM 585 C C . SER A 1 75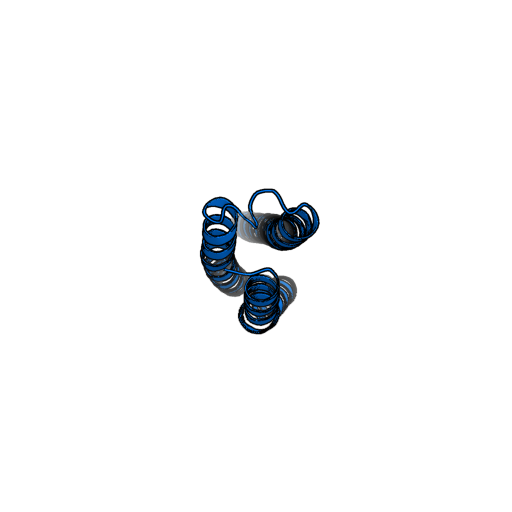 ? 0.242 -4.128 10.541 1.00 95.75 75 SER A C 1
ATOM 587 O O . SER A 1 75 ? 1.115 -3.845 9.726 1.00 95.75 75 SER A O 1
ATOM 589 N N . GLN A 1 76 ? -0.587 -5.160 10.363 1.00 95.12 76 GLN A N 1
ATOM 590 C CA . GLN A 1 76 ? -0.553 -6.025 9.180 1.00 95.12 76 GLN A CA 1
ATOM 591 C C . GLN A 1 76 ? -0.894 -5.248 7.907 1.00 95.12 76 GLN A C 1
ATOM 593 O O . GLN A 1 76 ? -0.211 -5.403 6.896 1.00 95.12 76 GLN A O 1
ATOM 598 N N . VAL A 1 77 ? -1.903 -4.376 7.965 1.00 94.38 77 VAL A N 1
ATOM 599 C CA . VAL A 1 77 ? -2.266 -3.523 6.826 1.00 94.38 77 VAL A CA 1
ATOM 600 C C . VAL A 1 77 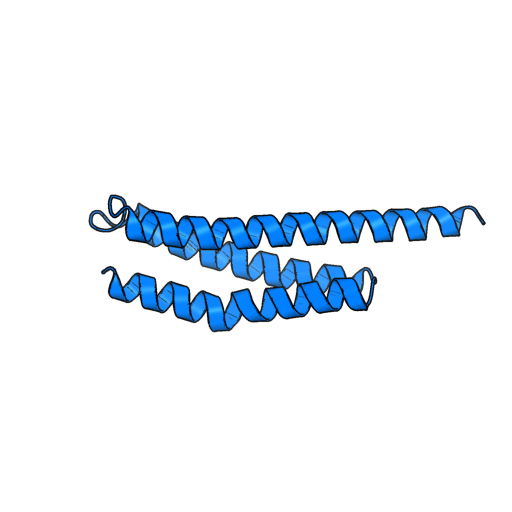? -1.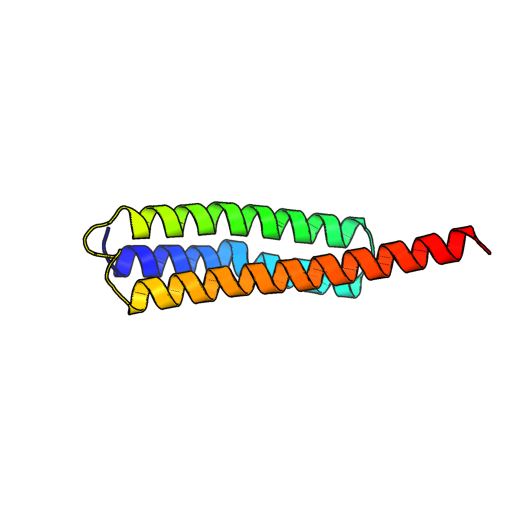176 -2.483 6.552 1.00 94.38 77 VAL A C 1
ATOM 602 O O . VAL A 1 77 ? -0.771 -2.302 5.411 1.00 94.38 77 VAL A O 1
ATOM 605 N N . ALA A 1 78 ? -0.617 -1.844 7.582 1.00 96.25 78 ALA A N 1
ATOM 606 C CA . ALA A 1 78 ? 0.498 -0.916 7.390 1.00 96.25 78 ALA A CA 1
ATOM 607 C C . ALA A 1 78 ? 1.723 -1.605 6.754 1.00 96.25 78 ALA A C 1
ATOM 609 O O . ALA A 1 78 ? 2.377 -1.037 5.881 1.00 96.25 78 ALA A O 1
ATOM 610 N N . GLN A 1 79 ? 2.014 -2.847 7.149 1.00 96.56 79 GLN A N 1
ATOM 611 C CA . GLN A 1 79 ? 3.096 -3.642 6.567 1.00 96.56 79 GLN A CA 1
ATOM 612 C C . GLN A 1 79 ? 2.849 -3.982 5.095 1.00 96.56 79 GLN A C 1
ATOM 614 O O . GLN A 1 79 ? 3.804 -3.951 4.321 1.00 96.56 79 GLN A O 1
ATOM 619 N N . SER A 1 80 ? 1.604 -4.241 4.676 1.00 95.00 80 SER A N 1
ATOM 620 C CA . SER A 1 80 ? 1.317 -4.497 3.257 1.00 95.00 80 SER A CA 1
ATOM 621 C C . SER A 1 80 ? 1.603 -3.275 2.380 1.00 95.00 80 SER A C 1
ATOM 623 O O . SER A 1 80 ? 2.128 -3.424 1.276 1.00 95.00 80 SER A O 1
ATOM 625 N N . LEU A 1 81 ? 1.354 -2.062 2.889 1.00 97.44 81 LEU A N 1
ATOM 626 C CA . LEU A 1 81 ? 1.723 -0.821 2.199 1.00 97.44 81 LEU A CA 1
ATOM 627 C C . LEU A 1 81 ? 3.241 -0.654 2.092 1.00 97.44 81 LEU A C 1
ATOM 629 O O . LEU A 1 81 ? 3.737 -0.250 1.043 1.00 97.44 81 LEU A O 1
ATOM 633 N N . VAL A 1 82 ? 3.989 -0.998 3.146 1.00 96.88 82 VAL A N 1
ATOM 634 C CA . VAL A 1 82 ? 5.461 -0.976 3.112 1.00 96.88 82 VAL A CA 1
ATOM 635 C C . VAL A 1 82 ? 5.998 -1.957 2.071 1.00 96.88 82 VAL A C 1
ATOM 637 O O . VAL A 1 82 ? 6.911 -1.602 1.333 1.00 96.88 82 VAL A O 1
ATOM 640 N N . SER A 1 83 ? 5.421 -3.155 1.962 1.00 95.81 83 SER A N 1
ATOM 641 C CA . SER A 1 83 ? 5.791 -4.100 0.903 1.00 95.81 83 SER A CA 1
ATOM 642 C C . SER A 1 83 ? 5.499 -3.535 -0.488 1.00 95.81 83 SER A C 1
ATOM 644 O O . SER A 1 83 ? 6.391 -3.529 -1.328 1.00 95.81 83 SER A O 1
ATOM 646 N N . CYS A 1 84 ? 4.317 -2.948 -0.709 1.00 95.81 84 CYS A N 1
ATOM 647 C CA . CYS A 1 84 ? 3.997 -2.302 -1.989 1.00 95.81 84 CYS A CA 1
ATOM 648 C C . CYS A 1 84 ? 4.976 -1.169 -2.332 1.00 95.81 84 CYS A C 1
ATOM 650 O O . CYS A 1 84 ? 5.346 -0.997 -3.489 1.00 95.81 84 CYS A O 1
ATOM 652 N N . MET A 1 85 ? 5.407 -0.392 -1.335 1.00 97.50 85 MET A N 1
ATOM 653 C CA . MET A 1 85 ? 6.422 0.646 -1.515 1.00 97.50 85 MET A CA 1
ATOM 654 C C . MET A 1 85 ? 7.753 0.062 -1.991 1.00 97.50 85 MET A C 1
ATOM 656 O O . MET A 1 85 ? 8.352 0.609 -2.908 1.00 97.50 85 MET A O 1
ATOM 660 N N . GLN A 1 86 ? 8.210 -1.027 -1.372 1.00 97.31 86 GLN A N 1
ATOM 661 C CA . GLN A 1 86 ? 9.466 -1.688 -1.733 1.00 97.31 86 GLN A CA 1
ATOM 662 C C . GLN A 1 86 ? 9.414 -2.277 -3.144 1.00 97.31 86 GLN A C 1
ATOM 664 O O . GLN A 1 86 ? 10.370 -2.131 -3.901 1.00 97.31 86 GLN A O 1
ATOM 669 N N . ASP A 1 87 ? 8.287 -2.887 -3.506 1.00 95.88 87 ASP A N 1
ATOM 670 C CA . ASP A 1 87 ? 8.057 -3.431 -4.843 1.00 95.88 87 ASP A CA 1
ATOM 671 C C . ASP A 1 87 ? 8.119 -2.318 -5.907 1.00 95.88 87 ASP A C 1
ATOM 673 O O . ASP A 1 87 ? 8.848 -2.422 -6.896 1.00 95.88 87 ASP A O 1
ATOM 677 N N . LEU A 1 88 ? 7.419 -1.201 -5.672 1.00 97.56 88 LEU A N 1
ATOM 678 C CA . LEU A 1 88 ? 7.425 -0.053 -6.584 1.00 97.56 88 LEU A CA 1
ATOM 679 C C . LEU A 1 88 ? 8.788 0.644 -6.671 1.00 97.56 88 LEU A C 1
ATOM 681 O O . LEU A 1 88 ? 9.151 1.100 -7.752 1.00 97.56 88 LEU A O 1
ATOM 685 N N . ASP A 1 89 ? 9.534 0.728 -5.568 1.00 97.62 89 ASP A N 1
ATOM 686 C CA . ASP A 1 89 ? 10.893 1.286 -5.545 1.00 97.62 89 ASP A CA 1
ATOM 687 C C . ASP A 1 89 ? 11.852 0.437 -6.391 1.00 97.62 89 ASP A C 1
ATOM 689 O O . ASP A 1 89 ? 12.562 0.968 -7.244 1.00 97.62 89 ASP A O 1
ATOM 693 N N . GLY A 1 90 ? 11.788 -0.892 -6.240 1.00 96.81 90 GLY A N 1
ATOM 694 C CA . GLY A 1 90 ? 12.553 -1.823 -7.070 1.00 96.81 90 GLY A CA 1
ATOM 695 C C . GLY A 1 90 ? 12.220 -1.684 -8.556 1.00 96.81 90 GLY A C 1
ATOM 696 O O . GLY A 1 90 ? 13.117 -1.528 -9.378 1.00 96.81 90 GLY A O 1
ATOM 697 N N . LEU A 1 91 ? 10.930 -1.639 -8.902 1.00 96.56 91 LEU A N 1
ATOM 698 C CA . LEU A 1 91 ? 10.500 -1.446 -10.288 1.00 96.56 91 LEU A CA 1
ATOM 699 C C . LEU A 1 91 ? 10.959 -0.094 -10.861 1.00 96.56 91 LEU A C 1
ATOM 701 O O . LEU A 1 91 ? 11.373 -0.016 -12.017 1.00 96.56 91 LEU A O 1
ATOM 705 N N . ALA A 1 92 ? 10.890 0.979 -10.071 1.00 96.75 92 ALA A N 1
ATOM 706 C CA . ALA A 1 92 ? 11.359 2.295 -10.491 1.00 96.75 92 ALA A CA 1
ATOM 707 C C . ALA A 1 92 ? 12.866 2.293 -10.779 1.00 96.75 92 ALA A C 1
ATOM 709 O O . ALA A 1 92 ? 13.306 2.915 -11.749 1.00 96.75 92 ALA A O 1
ATOM 710 N N . GLN A 1 93 ? 13.644 1.591 -9.949 1.00 96.38 93 GLN A N 1
ATOM 711 C CA . GLN A 1 93 ? 15.077 1.432 -10.147 1.00 96.38 93 GLN A CA 1
ATOM 712 C C . GLN A 1 93 ? 15.383 0.641 -11.425 1.00 96.38 93 GLN A C 1
ATOM 714 O O . GLN A 1 93 ? 16.177 1.116 -12.236 1.00 96.38 93 GLN A O 1
ATOM 719 N N . ASP A 1 94 ? 14.716 -0.495 -11.643 1.00 95.56 94 ASP A N 1
ATOM 720 C CA . ASP A 1 94 ? 14.903 -1.325 -12.842 1.00 95.56 94 ASP A CA 1
ATOM 721 C C . ASP A 1 94 ? 14.645 -0.520 -14.127 1.00 95.56 94 ASP A C 1
ATOM 723 O O . ASP A 1 94 ? 15.447 -0.540 -15.063 1.00 95.56 94 ASP A O 1
ATOM 727 N N . ILE A 1 95 ? 13.557 0.261 -14.149 1.00 93.62 95 ILE A N 1
ATOM 728 C CA . ILE A 1 95 ? 13.230 1.142 -15.277 1.00 93.62 95 ILE A CA 1
ATOM 729 C C . ILE A 1 95 ? 14.327 2.197 -15.462 1.00 93.62 95 ILE A C 1
ATOM 731 O O . ILE A 1 95 ? 14.801 2.412 -16.575 1.00 93.62 95 ILE A O 1
ATOM 735 N N . ALA A 1 96 ? 14.763 2.865 -14.392 1.00 93.19 96 ALA A N 1
ATOM 736 C CA . ALA A 1 96 ? 15.801 3.890 -14.491 1.00 93.19 96 ALA A CA 1
ATOM 737 C C . ALA A 1 96 ? 17.122 3.336 -15.059 1.00 93.19 96 ALA A C 1
ATOM 739 O O . ALA A 1 96 ? 17.778 4.011 -15.856 1.00 93.19 96 ALA A O 1
ATOM 740 N N . GLU A 1 97 ? 17.497 2.112 -14.684 1.00 93.62 97 GLU A N 1
ATOM 741 C CA . GLU A 1 97 ? 18.680 1.424 -15.205 1.00 93.62 97 GLU A CA 1
ATOM 742 C C . GLU A 1 97 ? 18.543 1.081 -16.699 1.00 93.62 97 GLU A C 1
ATOM 744 O O . GLU A 1 97 ? 19.491 1.299 -17.458 1.00 93.62 97 GLU A O 1
ATOM 749 N N . GLU A 1 98 ? 17.369 0.622 -17.149 1.00 90.25 98 GLU A N 1
ATOM 750 C CA . GLU A 1 98 ? 17.099 0.342 -18.569 1.00 90.25 98 GLU A CA 1
ATOM 751 C C . GLU A 1 98 ? 17.220 1.607 -19.432 1.00 90.25 98 GLU A C 1
ATOM 753 O O . GLU A 1 98 ? 17.911 1.607 -20.452 1.00 90.25 98 GLU A O 1
ATOM 758 N N . TYR A 1 99 ? 16.619 2.718 -18.997 1.00 86.12 99 TYR A N 1
ATOM 759 C CA . TYR A 1 99 ? 16.729 3.996 -19.707 1.00 86.12 99 TYR A CA 1
ATOM 760 C C . TYR A 1 99 ? 18.169 4.517 -19.742 1.00 86.12 99 TYR A C 1
ATOM 762 O O . TYR A 1 99 ? 18.615 5.003 -20.781 1.00 86.12 99 TYR A O 1
ATOM 770 N N . ALA A 1 100 ? 18.916 4.388 -18.641 1.00 88.31 100 ALA A N 1
ATOM 771 C CA . ALA A 1 100 ? 20.318 4.787 -18.606 1.00 88.31 100 ALA A CA 1
ATOM 772 C C . ALA A 1 100 ? 21.166 3.964 -19.587 1.00 88.31 100 ALA A C 1
ATOM 774 O O . ALA A 1 100 ? 22.024 4.527 -20.259 1.00 88.31 100 AL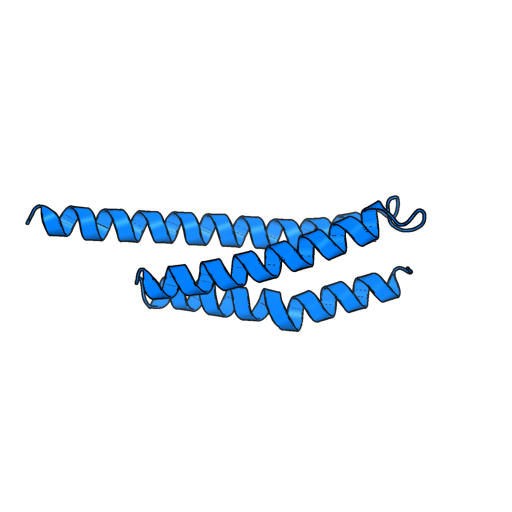A A O 1
ATOM 775 N N . ALA A 1 101 ? 20.923 2.655 -19.710 1.00 87.06 101 ALA A N 1
ATOM 776 C CA . ALA A 1 101 ? 21.638 1.803 -20.660 1.00 87.06 101 ALA A CA 1
ATOM 777 C C . ALA A 1 101 ? 21.398 2.222 -22.122 1.00 87.06 101 ALA A C 1
ATOM 779 O O . ALA A 1 101 ? 22.341 2.232 -22.912 1.00 87.06 101 ALA A O 1
ATOM 780 N N . LEU A 1 102 ? 20.170 2.628 -22.457 1.00 79.31 102 LEU A N 1
ATOM 781 C CA . LEU A 1 102 ? 19.801 3.096 -23.798 1.00 79.31 102 LEU A CA 1
ATOM 782 C C . LEU A 1 102 ? 20.444 4.441 -24.176 1.00 79.31 102 LEU A C 1
ATOM 784 O O . LEU A 1 102 ? 20.614 4.714 -25.359 1.00 79.31 102 LEU A O 1
ATOM 788 N N . GLU A 1 103 ? 20.817 5.287 -23.210 1.00 70.19 103 GLU A N 1
ATOM 789 C CA . GLU A 1 103 ? 21.521 6.552 -23.485 1.00 70.19 103 GLU A CA 1
ATOM 790 C C . GLU A 1 103 ? 22.999 6.358 -23.880 1.00 70.19 103 GLU A C 1
ATOM 792 O O . GLU A 1 103 ? 23.628 7.293 -24.386 1.00 70.19 103 GLU A O 1
ATOM 797 N N . PHE A 1 104 ? 23.561 5.164 -23.662 1.00 59.28 104 PHE A N 1
ATOM 798 C CA . PHE A 1 104 ? 24.951 4.832 -23.995 1.00 59.28 104 PHE A CA 1
ATOM 799 C C . PHE A 1 104 ? 25.112 3.974 -25.266 1.00 59.28 104 PHE A C 1
ATOM 801 O O . PHE A 1 104 ? 26.252 3.652 -25.617 1.00 59.28 104 PHE A O 1
ATOM 808 N N . GLU A 1 105 ? 24.017 3.634 -25.956 1.00 52.94 105 GLU A N 1
ATOM 809 C CA . GLU A 1 105 ? 24.000 2.979 -27.281 1.00 52.94 105 GLU A CA 1
ATOM 810 C C . GLU A 1 105 ? 23.791 3.981 -28.431 1.00 52.94 105 GLU A C 1
ATOM 812 O O . GLU A 1 105 ? 24.462 3.808 -29.479 1.00 52.94 105 GLU A O 1
#

Radius of gyration: 17.05 Å; chains: 1; bounding box: 41×17×53 Å

pLDDT: mean 94.13, std 6.68, range [52.94, 98.19]

Sequence (105 aa):
MTKTDIDLMLQEFHEQLHIPLLDATTEAYRQGTPESVSEAVKQLHLASVVMQGIISVVEQSESLNEDQDVLREVSQVAQSLVSCMQDLDGLAQDIAEEYAALEFE

Foldseek 3Di:
DDPVVLVVLVVCLCVPQVVVLVVLLVVCVVVLDPVSLVVSVVSLVVSLVSLVVSVVVQCPDPVRVPPPVSVVSSVVSNVVSVVSVVSSVVSVVVSVVVVVVVVVD

Organism: NCBI:txid158836